Protein AF-A0A8X6PWG5-F1 (afdb_monomer)

Foldseek 3Di:
DDPPPDDDDDDDDDVCVVVVDDPQVVLVVDDPVVCVVVPVVDDPVCVVLVSGDAQDLPQQPPDPVVVVDLDDDDQVSRQDPVVRDGDDPVSVVSVVVNSVVVVSRD

Solvent-accessible surface area (backbone atoms only — not comparable to full-atom values): 7117 Å² total; per-residue (Å²): 134,84,83,80,82,79,84,84,85,86,85,90,78,68,63,57,84,80,45,83,63,54,69,60,62,57,50,71,74,54,55,85,85,71,46,54,72,57,61,75,76,41,60,79,93,53,45,78,74,65,72,50,81,75,87,73,40,68,72,61,56,76,54,77,72,58,75,73,58,54,63,84,75,60,77,82,41,33,42,38,84,89,80,71,44,67,69,53,70,66,57,52,52,49,49,52,50,49,42,59,78,67,45,62,61,118

pLDDT: mean 89.47, std 8.88, range [45.88, 95.94]

Sequence (106 aa):
MKENNVTVSLQFIDSFQFLPTSLQKLVHNLKDSDFNILKQNVSQDKIHLLLRKVIYPYEYVDNFQKFSEIVLPPVSAFYSTL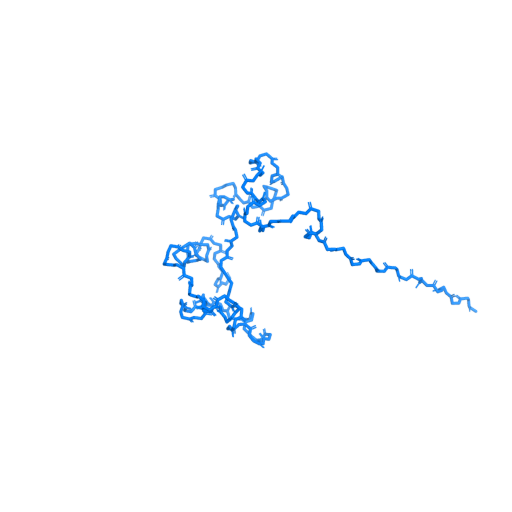SGERVSAEDYERAKNVWSTFKMKE

Secondary structure (DSSP, 8-state):
--------------GGGT--S-HHHHHHTS-GGG-HHHHHHS-TTTGGGTSSPPP--TTT--SGGGGG--SPPPGGGGEETTTTEEPPHHHHHHHHHHHHHTTTT-

Organism: Nephila pilipes (NCBI:txid299642)

Radius of gyration: 18.81 Å; Cα contacts (8 Å, |Δi|>4): 64; chains: 1; bounding box: 65×38×38 Å

Mean predicted aligned error: 6.54 Å

Structure (mmCIF, N/CA/C/O backbone):
data_AF-A0A8X6PWG5-F1
#
_entry.id   AF-A0A8X6PWG5-F1
#
loop_
_atom_site.group_PDB
_atom_site.id
_atom_site.type_symbol
_atom_site.label_atom_id
_atom_site.label_alt_id
_atom_site.label_comp_id
_atom_site.label_asym_id
_atom_site.label_entity_id
_atom_site.label_seq_id
_atom_site.pdbx_PDB_ins_code
_atom_site.Cartn_x
_atom_site.Cartn_y
_atom_site.Cartn_z
_atom_site.occupancy
_atom_site.B_iso_or_equiv
_atom_site.auth_seq_id
_atom_site.auth_comp_id
_atom_site.auth_asym_id
_atom_site.auth_atom_id
_atom_site.pdbx_PDB_model_num
ATOM 1 N N . MET A 1 1 ? -51.490 1.245 -9.348 1.00 45.88 1 MET A N 1
ATOM 2 C CA . MET A 1 1 ? -50.276 0.882 -8.585 1.00 45.88 1 MET A CA 1
ATOM 3 C C . MET A 1 1 ? -49.483 2.166 -8.392 1.00 45.88 1 MET A C 1
ATOM 5 O O . MET A 1 1 ? -49.315 2.873 -9.373 1.00 45.88 1 MET A O 1
ATOM 9 N N . LYS A 1 2 ? -49.136 2.554 -7.157 1.00 52.06 2 LYS A N 1
ATOM 10 C CA . LYS A 1 2 ? -48.362 3.783 -6.902 1.00 52.06 2 LYS A CA 1
ATOM 11 C C . LYS A 1 2 ? -46.878 3.468 -7.099 1.00 52.06 2 LYS A C 1
ATOM 13 O O . LYS A 1 2 ? -46.372 2.573 -6.430 1.00 52.06 2 LYS A O 1
ATOM 18 N N . GLU A 1 3 ? -46.216 4.167 -8.016 1.00 62.50 3 GLU A N 1
ATOM 19 C CA . GLU A 1 3 ? -44.756 4.155 -8.133 1.00 62.50 3 GLU A CA 1
ATOM 20 C C . GLU A 1 3 ? -44.157 4.784 -6.872 1.00 62.50 3 GLU A C 1
ATOM 22 O O . GLU A 1 3 ? -44.355 5.965 -6.585 1.00 62.50 3 GLU A O 1
ATOM 27 N N . ASN A 1 4 ? -43.459 3.970 -6.080 1.00 61.62 4 ASN A N 1
ATOM 28 C CA . ASN A 1 4 ? -42.642 4.458 -4.978 1.00 61.62 4 ASN A CA 1
ATOM 29 C C . ASN A 1 4 ? -41.355 5.041 -5.569 1.00 61.62 4 ASN A C 1
ATOM 31 O O . ASN A 1 4 ? -40.396 4.312 -5.817 1.00 61.62 4 ASN A O 1
ATOM 35 N N . ASN A 1 5 ? -41.338 6.354 -5.788 1.00 70.50 5 ASN A N 1
ATOM 36 C CA . ASN A 1 5 ? -40.124 7.078 -6.148 1.00 70.50 5 ASN A CA 1
ATOM 37 C C . ASN A 1 5 ? -39.169 7.096 -4.949 1.00 70.50 5 ASN A C 1
ATOM 39 O O . ASN A 1 5 ? -39.326 7.890 -4.022 1.00 70.50 5 ASN A O 1
ATOM 43 N N . VAL A 1 6 ? -38.188 6.193 -4.956 1.00 80.31 6 VAL A N 1
ATOM 44 C CA . VAL A 1 6 ? -37.065 6.220 -4.016 1.00 80.31 6 VAL A CA 1
ATOM 45 C C . VAL A 1 6 ? -36.062 7.254 -4.512 1.00 80.31 6 VAL A C 1
ATOM 47 O O . VAL A 1 6 ? -35.405 7.058 -5.532 1.00 80.31 6 VAL A O 1
ATOM 50 N N . THR A 1 7 ? -35.932 8.361 -3.787 1.00 80.38 7 THR A N 1
ATOM 51 C CA . THR A 1 7 ? -34.909 9.373 -4.062 1.00 80.38 7 THR A CA 1
ATOM 52 C C . THR A 1 7 ? -33.599 8.957 -3.395 1.00 80.38 7 THR A C 1
ATOM 54 O O . THR A 1 7 ? -33.523 8.883 -2.170 1.00 80.38 7 THR A O 1
ATOM 57 N N . VAL A 1 8 ? -32.558 8.688 -4.186 1.00 86.75 8 VAL A N 1
ATOM 58 C CA . VAL A 1 8 ? -31.202 8.425 -3.678 1.00 86.75 8 VAL A CA 1
ATOM 59 C C . VAL A 1 8 ? -30.433 9.743 -3.613 1.00 86.75 8 VAL A C 1
ATOM 61 O O . VAL A 1 8 ? -30.311 10.440 -4.616 1.00 86.75 8 VAL A O 1
ATOM 64 N N . SER A 1 9 ? -29.904 10.080 -2.435 1.00 90.00 9 SER A N 1
ATOM 65 C CA . SER A 1 9 ? -29.024 11.237 -2.237 1.00 90.00 9 SER A CA 1
ATOM 66 C C . SER A 1 9 ? -27.573 10.773 -2.142 1.00 90.00 9 SER A C 1
ATOM 68 O O . SER A 1 9 ? -27.238 9.968 -1.276 1.00 90.00 9 SER A O 1
ATOM 70 N N . LEU A 1 10 ? -26.711 11.305 -3.009 1.00 92.06 10 LEU A N 1
ATOM 71 C CA . LEU A 1 10 ? -25.269 11.052 -3.024 1.00 92.06 10 LEU A CA 1
AT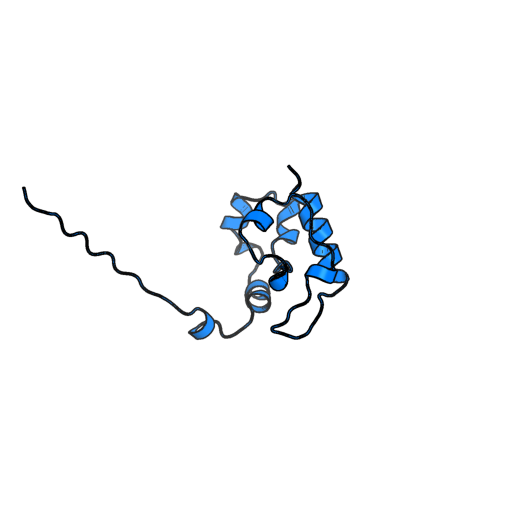OM 72 C C . LEU A 1 10 ? -24.529 12.304 -2.549 1.00 92.06 10 LEU A C 1
ATOM 74 O O . LEU A 1 10 ? -24.758 13.395 -3.065 1.00 92.06 10 LEU A O 1
ATOM 78 N N . GLN A 1 11 ? -23.632 12.140 -1.579 1.00 92.06 11 GLN A N 1
ATOM 79 C CA . GLN A 1 11 ? -22.743 13.202 -1.114 1.00 92.06 11 GLN A CA 1
ATOM 80 C C . GLN A 1 11 ? -21.294 12.801 -1.374 1.00 92.06 11 GLN A C 1
ATOM 82 O O . GLN A 1 11 ? -20.852 11.736 -0.947 1.00 92.06 11 GLN A O 1
ATOM 87 N N . PHE A 1 12 ? -20.561 13.672 -2.064 1.00 90.50 12 PHE A N 1
ATOM 88 C CA . PHE A 1 12 ? -19.124 13.531 -2.271 1.00 90.50 12 PHE A CA 1
ATOM 89 C C . PHE A 1 12 ? -18.406 14.423 -1.263 1.00 90.50 12 PHE A C 1
ATOM 91 O O . PHE A 1 12 ? -18.580 15.640 -1.276 1.00 90.50 12 PHE A O 1
ATOM 98 N N . ILE A 1 13 ? -17.629 13.808 -0.375 1.00 94.06 13 ILE A N 1
ATOM 99 C CA . ILE A 1 13 ? -16.863 14.506 0.658 1.00 94.06 13 ILE A CA 1
ATOM 100 C C . ILE A 1 13 ? -15.384 14.379 0.314 1.00 94.06 13 ILE A C 1
ATOM 102 O O . ILE A 1 13 ? -14.886 13.274 0.105 1.00 94.06 13 ILE A O 1
ATOM 106 N N . ASP A 1 14 ? -14.681 15.509 0.287 1.00 91.31 14 ASP A N 1
ATOM 107 C CA . ASP A 1 14 ? -13.232 15.535 0.137 1.00 91.31 14 ASP A CA 1
ATOM 108 C C . ASP A 1 14 ? -12.564 15.484 1.514 1.00 91.31 14 ASP A C 1
ATOM 110 O O . ASP A 1 14 ? -12.567 16.454 2.274 1.00 91.31 14 ASP A O 1
ATOM 114 N N . SER A 1 15 ? -11.960 14.341 1.838 1.00 91.50 15 SER A N 1
ATOM 115 C CA . SER A 1 15 ? -11.217 14.173 3.088 1.00 91.50 15 SER A CA 1
ATOM 116 C C . SER A 1 15 ? -10.061 15.165 3.238 1.00 91.50 15 SER A C 1
ATOM 118 O O . SER A 1 15 ? -9.710 15.509 4.367 1.00 91.50 15 SER A O 1
ATOM 120 N N . PHE A 1 16 ? -9.475 15.650 2.138 1.00 91.19 16 PHE A N 1
ATOM 121 C CA . PHE A 1 16 ? -8.329 16.560 2.183 1.00 91.19 16 PHE A CA 1
ATOM 122 C C . PHE A 1 16 ? -8.693 17.944 2.744 1.00 91.19 16 PHE A C 1
ATOM 124 O O . PHE A 1 16 ? -7.826 18.615 3.301 1.00 91.19 16 PHE A O 1
ATOM 131 N N . GLN A 1 17 ? -9.976 18.336 2.702 1.00 93.19 17 GLN A N 1
ATOM 132 C CA . GLN A 1 17 ? -10.465 19.571 3.334 1.00 93.19 17 GLN A CA 1
ATOM 133 C C . GLN A 1 17 ? -10.343 19.555 4.865 1.00 93.19 17 GLN A C 1
ATOM 135 O O . GLN A 1 17 ? -10.245 20.612 5.484 1.00 93.19 17 GLN A O 1
ATOM 140 N N . PHE A 1 18 ? -10.329 18.370 5.480 1.00 92.56 18 PHE A N 1
ATOM 141 C CA . PHE A 1 18 ? -10.272 18.200 6.938 1.00 92.56 18 PHE A CA 1
ATOM 142 C C . PHE A 1 18 ? -8.961 17.556 7.401 1.00 92.56 18 PHE A C 1
ATOM 144 O O . PHE A 1 18 ? -8.536 17.750 8.538 1.00 92.56 18 PHE A O 1
ATOM 151 N N . LEU A 1 19 ? -8.310 16.791 6.521 1.00 92.75 19 LEU A N 1
ATOM 152 C CA . LEU A 1 19 ? -7.079 16.050 6.777 1.00 92.75 19 LEU A CA 1
ATOM 153 C C . LEU A 1 19 ? -6.031 16.419 5.709 1.00 92.75 19 LEU A C 1
ATOM 155 O O . LEU A 1 19 ? -5.776 15.624 4.801 1.00 92.75 19 LEU A O 1
ATOM 159 N N . PRO A 1 20 ? -5.409 17.615 5.796 1.00 92.75 20 PRO A N 1
ATOM 160 C CA . PRO A 1 20 ? -4.581 18.190 4.732 1.00 92.75 20 PRO A CA 1
ATOM 161 C C . PRO A 1 20 ? -3.162 17.597 4.709 1.00 92.75 20 PRO A C 1
ATOM 163 O O . PRO A 1 20 ? -2.151 18.302 4.705 1.00 92.75 20 PRO A O 1
ATOM 166 N N . THR A 1 21 ? -3.045 16.272 4.767 1.00 91.38 21 THR A N 1
ATOM 167 C CA . THR A 1 21 ? -1.757 15.581 4.729 1.00 91.38 21 THR A CA 1
ATOM 168 C C . THR A 1 21 ? -1.883 14.190 4.122 1.00 91.38 21 THR A C 1
ATOM 170 O O . THR A 1 21 ? -2.979 13.693 3.875 1.00 91.38 21 THR A O 1
ATOM 173 N N . SER A 1 22 ? -0.748 13.550 3.839 1.00 87.56 22 SER A N 1
ATOM 174 C CA . SER A 1 22 ? -0.758 12.235 3.203 1.00 87.56 22 SER A CA 1
ATOM 175 C C . SER A 1 22 ? -1.365 11.178 4.125 1.00 87.56 22 SER A C 1
ATOM 177 O O . SER A 1 22 ? -1.149 11.194 5.337 1.00 87.56 22 SER A O 1
ATOM 179 N N . LEU A 1 23 ? -2.046 10.187 3.539 1.00 86.25 23 LEU A N 1
ATOM 180 C CA . LEU A 1 23 ? -2.561 9.033 4.282 1.00 86.25 23 LEU A CA 1
ATOM 181 C C . LEU A 1 23 ? -1.472 8.365 5.133 1.00 86.25 23 LEU A C 1
ATOM 183 O O . LEU A 1 23 ? -1.728 7.976 6.264 1.00 86.25 23 LEU A O 1
ATOM 187 N N . GLN A 1 24 ? -0.236 8.297 4.625 1.00 86.69 24 GLN A N 1
ATOM 188 C CA . GLN A 1 24 ? 0.895 7.789 5.397 1.00 86.69 24 GLN A CA 1
ATOM 189 C C . GLN A 1 24 ? 1.091 8.588 6.688 1.00 86.69 24 GLN A C 1
ATOM 191 O O . GLN A 1 24 ? 1.143 7.981 7.751 1.00 86.69 24 GLN A O 1
ATOM 196 N N . LYS A 1 25 ? 1.150 9.923 6.629 1.00 89.50 25 LYS A N 1
ATOM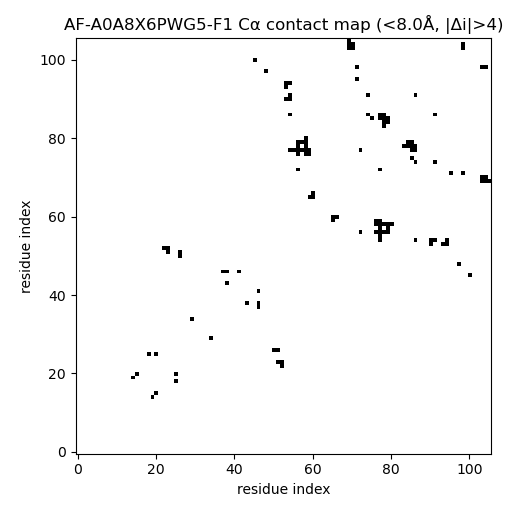 197 C CA . LYS A 1 25 ? 1.290 10.770 7.825 1.00 89.50 25 LYS A CA 1
ATOM 198 C C . LYS A 1 25 ? 0.099 10.624 8.775 1.00 89.50 25 LYS A C 1
ATOM 200 O O . LYS A 1 25 ? 0.307 10.536 9.977 1.00 89.50 25 LYS A O 1
ATOM 205 N N . LEU A 1 26 ? -1.122 10.532 8.245 1.00 90.38 26 LEU A N 1
ATOM 206 C CA . LEU A 1 26 ? -2.329 10.325 9.055 1.00 90.38 26 LEU A CA 1
ATOM 207 C C . LEU A 1 26 ? -2.276 9.016 9.846 1.00 90.38 26 LEU A C 1
ATOM 209 O O . LEU A 1 26 ? -2.581 9.008 11.032 1.00 90.38 26 LEU A O 1
ATOM 213 N N . VAL A 1 27 ? -1.831 7.929 9.215 1.00 89.19 27 VAL A N 1
ATOM 214 C CA . VAL A 1 27 ? -1.714 6.616 9.864 1.00 89.19 27 VAL A CA 1
ATOM 215 C C . VAL A 1 27 ? -0.672 6.621 10.989 1.00 89.19 27 VAL A C 1
ATOM 217 O O . VAL A 1 27 ? -0.896 5.978 12.006 1.00 89.19 27 VAL A O 1
ATOM 220 N N . HIS A 1 28 ? 0.418 7.391 10.868 1.00 88.31 28 HIS A N 1
ATOM 221 C CA . HIS A 1 28 ? 1.424 7.511 11.940 1.00 88.31 28 HIS A CA 1
ATOM 222 C C . HIS A 1 28 ? 0.896 8.228 13.194 1.00 88.31 28 HIS A C 1
ATOM 224 O O . HIS A 1 28 ? 1.490 8.091 14.259 1.00 88.31 28 HIS A O 1
ATOM 230 N N . ASN A 1 29 ? -0.203 8.983 13.085 1.00 89.00 29 ASN A N 1
ATOM 231 C CA . ASN A 1 29 ? -0.832 9.636 14.234 1.00 89.00 29 ASN A CA 1
ATOM 232 C C . ASN A 1 29 ? -1.762 8.696 15.020 1.00 89.00 29 ASN A C 1
ATOM 234 O O . ASN A 1 29 ? -2.233 9.072 16.093 1.00 89.00 29 ASN A O 1
ATOM 238 N N . LEU A 1 30 ? -2.052 7.504 14.490 1.00 89.94 30 LEU A N 1
ATOM 239 C CA . LEU A 1 30 ? -2.907 6.513 15.135 1.00 89.94 30 LEU A CA 1
ATOM 240 C C . LEU A 1 30 ? -2.089 5.628 16.076 1.00 89.94 30 LEU A C 1
ATOM 242 O O . LEU A 1 30 ? -0.947 5.268 15.790 1.00 89.94 30 LEU A O 1
ATOM 246 N N . LYS A 1 31 ? -2.698 5.241 17.194 1.00 90.69 31 LYS A N 1
ATOM 247 C CA . LYS A 1 31 ? -2.141 4.244 18.111 1.00 90.69 31 LYS A CA 1
ATOM 248 C C . LYS A 1 31 ? -2.539 2.853 17.648 1.00 90.69 31 LYS A C 1
ATOM 250 O O . LYS A 1 31 ? -3.581 2.664 17.025 1.00 90.69 31 LYS A O 1
ATOM 255 N N . ASP A 1 32 ? -1.794 1.843 18.082 1.00 85.88 32 ASP A N 1
ATOM 256 C CA . ASP A 1 32 ? -2.153 0.447 17.821 1.00 85.88 32 ASP A CA 1
ATOM 257 C C . ASP A 1 32 ? -3.584 0.114 18.278 1.00 85.88 32 ASP A C 1
ATOM 259 O O . ASP A 1 32 ? -4.264 -0.698 17.649 1.00 85.88 32 ASP A O 1
ATOM 263 N N . SER A 1 33 ? -4.075 0.732 19.357 1.00 89.56 33 SER A N 1
ATOM 264 C CA . SER A 1 33 ? -5.448 0.570 19.863 1.00 89.56 33 SER A CA 1
ATOM 265 C C . SER A 1 33 ? -6.539 1.030 18.894 1.00 89.56 33 SER A C 1
ATOM 267 O O . SER A 1 33 ? -7.682 0.605 19.035 1.00 89.56 33 SER A O 1
ATOM 269 N N . ASP A 1 34 ? -6.210 1.871 17.917 1.00 92.38 34 ASP A N 1
ATOM 270 C CA . ASP A 1 34 ? -7.197 2.511 17.043 1.00 92.38 34 ASP A CA 1
ATOM 271 C C . ASP A 1 34 ? -7.558 1.618 15.840 1.00 92.38 34 ASP A C 1
ATOM 273 O O . ASP A 1 34 ? -8.596 1.791 15.203 1.00 92.38 34 ASP A O 1
ATOM 277 N N . PHE A 1 35 ? -6.761 0.578 15.571 1.00 90.62 35 PHE A N 1
ATOM 278 C CA . PHE A 1 35 ? -6.935 -0.351 14.448 1.00 90.62 35 PHE A CA 1
ATOM 279 C C . PHE A 1 35 ? -7.875 -1.529 14.763 1.00 90.62 35 PHE A C 1
ATOM 281 O O . PHE A 1 35 ? -7.615 -2.662 14.359 1.00 90.62 35 PHE A O 1
ATOM 288 N N . ASN A 1 36 ? -8.976 -1.292 15.485 1.00 91.88 36 ASN A N 1
ATOM 289 C CA . ASN A 1 36 ? -9.876 -2.355 15.963 1.00 91.88 36 ASN A CA 1
ATOM 290 C C . ASN A 1 36 ? -10.470 -3.202 14.828 1.00 91.88 36 ASN A C 1
ATOM 292 O O . ASN A 1 36 ? -10.427 -4.427 14.889 1.00 91.88 36 ASN A O 1
ATOM 296 N N . ILE A 1 37 ? -10.960 -2.558 13.765 1.00 92.69 37 ILE A N 1
ATOM 297 C CA . ILE A 1 37 ? -11.542 -3.255 12.606 1.00 92.69 37 ILE A CA 1
ATOM 298 C C . ILE A 1 37 ? -10.482 -4.119 11.910 1.00 92.69 37 ILE A C 1
ATOM 300 O O . ILE A 1 37 ? -10.737 -5.274 11.579 1.00 92.69 37 ILE A O 1
ATOM 304 N N . LEU A 1 38 ? -9.266 -3.593 11.735 1.00 91.31 38 LEU A N 1
ATOM 305 C CA . LEU A 1 38 ? -8.160 -4.346 11.142 1.00 91.31 38 LEU A CA 1
ATOM 306 C C . LEU A 1 38 ? -7.782 -5.550 12.019 1.00 91.31 38 LEU A C 1
ATOM 308 O O . LEU A 1 38 ? -7.650 -6.661 11.514 1.00 91.31 38 LEU A O 1
ATOM 312 N N . LYS A 1 39 ? -7.684 -5.345 13.339 1.00 91.88 39 LYS A N 1
ATOM 313 C CA . LYS A 1 39 ? -7.383 -6.382 14.340 1.00 91.88 39 LYS A CA 1
ATOM 314 C C . LYS A 1 39 ? -8.424 -7.498 14.409 1.00 91.88 39 LYS A C 1
ATOM 316 O O . LYS A 1 39 ? -8.074 -8.607 14.797 1.00 91.88 39 LYS A O 1
ATOM 321 N N . GLN A 1 40 ? -9.674 -7.216 14.044 1.00 93.81 40 GLN A N 1
ATOM 322 C CA . GLN A 1 40 ? -10.745 -8.215 13.972 1.00 93.81 40 GLN A CA 1
ATOM 323 C C . GLN A 1 40 ? -10.644 -9.109 12.731 1.00 93.81 40 GLN A C 1
ATOM 325 O O . GLN A 1 40 ? -11.108 -10.243 12.767 1.00 93.81 40 GLN A O 1
ATOM 330 N N . ASN A 1 41 ? -10.045 -8.614 11.644 1.00 93.44 41 ASN A N 1
ATOM 331 C CA . ASN A 1 41 ? -10.051 -9.289 10.342 1.00 93.44 41 ASN A CA 1
ATOM 332 C C . ASN A 1 41 ? -8.676 -9.832 9.921 1.00 93.44 41 ASN A C 1
ATOM 334 O O . ASN A 1 41 ? -8.573 -10.529 8.913 1.00 93.44 41 ASN A O 1
ATOM 338 N N . VAL A 1 42 ? -7.612 -9.518 10.665 1.00 92.00 42 VAL A N 1
ATOM 339 C CA . VAL A 1 42 ? -6.234 -9.898 10.330 1.00 92.00 42 VAL A CA 1
ATOM 340 C C . VAL A 1 42 ? -5.534 -10.489 11.550 1.00 92.00 42 VAL A C 1
ATOM 342 O O . VAL A 1 42 ? -5.632 -9.963 12.658 1.00 92.00 42 VAL A O 1
ATOM 345 N N . SER A 1 43 ? -4.791 -11.578 11.339 1.00 90.75 43 SER A N 1
ATOM 346 C CA . SER A 1 43 ? -3.973 -12.224 12.371 1.00 90.75 43 SER A CA 1
ATOM 347 C C . SER A 1 43 ? -2.956 -11.246 12.968 1.00 90.75 43 SER A C 1
ATOM 349 O O . SER A 1 43 ? -2.285 -10.521 12.231 1.00 90.75 43 SER A O 1
ATOM 351 N N . GLN A 1 44 ? -2.831 -11.230 14.300 1.00 87.62 44 GLN A N 1
ATOM 352 C CA . GLN A 1 44 ? -2.025 -10.243 15.039 1.00 87.62 44 GLN A CA 1
ATOM 353 C C . GLN A 1 44 ? -0.559 -10.192 14.588 1.00 87.62 44 GLN A C 1
ATOM 355 O O . GLN A 1 44 ? 0.026 -9.113 14.513 1.00 87.62 44 GLN A O 1
ATOM 360 N N . ASP A 1 45 ? 0.011 -11.335 14.211 1.00 89.75 45 ASP A N 1
ATOM 361 C CA . ASP A 1 45 ? 1.375 -11.462 13.697 1.00 89.75 45 ASP A CA 1
ATOM 362 C C . ASP A 1 45 ? 1.591 -10.733 12.361 1.00 89.75 45 ASP A C 1
ATOM 364 O O . ASP A 1 45 ? 2.719 -10.368 12.043 1.00 89.75 45 ASP A O 1
ATOM 368 N N . LYS A 1 46 ? 0.528 -10.443 11.599 1.00 91.38 46 LYS A N 1
ATOM 369 C CA . LYS A 1 46 ? 0.602 -9.828 10.261 1.00 91.38 46 LYS A CA 1
ATOM 370 C C . LYS A 1 46 ? 0.188 -8.362 10.218 1.00 91.38 46 LYS A C 1
ATOM 372 O O . LYS A 1 46 ? 0.458 -7.685 9.228 1.00 91.38 46 LYS A O 1
ATOM 377 N N . ILE A 1 47 ? -0.447 -7.847 11.271 1.00 90.62 47 ILE A N 1
ATOM 378 C CA . ILE A 1 47 ? -1.028 -6.493 11.283 1.00 90.62 47 ILE A CA 1
ATOM 379 C C . ILE A 1 47 ? 0.016 -5.419 10.987 1.00 90.62 47 ILE A C 1
ATOM 381 O O . ILE A 1 47 ? -0.246 -4.512 10.201 1.00 90.62 47 ILE A O 1
ATOM 385 N N . HIS A 1 48 ? 1.219 -5.553 11.543 1.00 88.81 48 HIS A N 1
ATOM 386 C CA . HIS A 1 48 ? 2.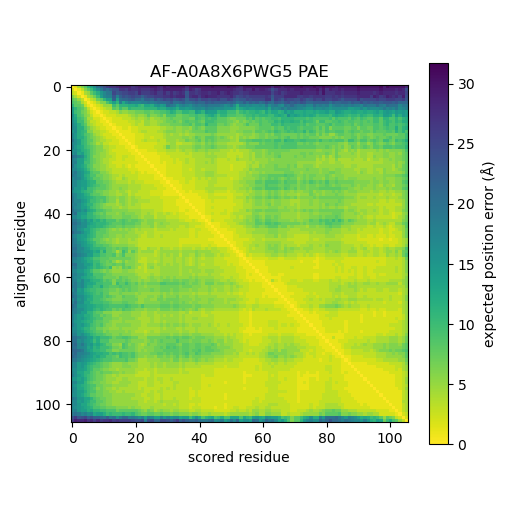316 -4.602 11.348 1.00 88.81 48 HIS A CA 1
ATOM 387 C C . HIS A 1 48 ? 2.698 -4.395 9.861 1.00 88.81 48 HIS A C 1
ATOM 389 O O . HIS A 1 48 ? 3.204 -3.336 9.472 1.00 88.81 48 HIS A O 1
ATOM 395 N N . LEU A 1 49 ? 2.411 -5.371 8.991 1.00 91.31 49 LEU A N 1
ATOM 396 C CA . LEU A 1 49 ? 2.624 -5.261 7.545 1.00 91.31 49 LEU A CA 1
ATOM 397 C C . LEU A 1 49 ? 1.579 -4.374 6.849 1.00 91.31 49 LEU A C 1
ATOM 399 O O . LEU A 1 49 ? 1.850 -3.859 5.764 1.00 91.31 49 LEU A O 1
ATOM 403 N N . LEU A 1 50 ? 0.431 -4.135 7.483 1.00 89.62 50 LEU A N 1
ATOM 404 C CA . LEU A 1 50 ? -0.695 -3.373 6.936 1.00 89.62 50 LEU A CA 1
ATOM 405 C C . LEU A 1 50 ? -0.838 -1.962 7.531 1.00 89.62 50 LEU A C 1
ATOM 407 O O . LEU A 1 50 ? -1.584 -1.151 6.994 1.00 89.62 50 LEU A O 1
ATOM 411 N N . LEU A 1 51 ? -0.086 -1.624 8.585 1.00 88.62 51 LEU A N 1
ATOM 412 C CA . LEU A 1 51 ? -0.095 -0.288 9.213 1.00 88.62 51 LEU A CA 1
ATOM 413 C C . LEU A 1 51 ? 0.672 0.789 8.422 1.00 88.62 51 LEU A C 1
ATOM 415 O O . LEU A 1 51 ? 0.926 1.880 8.920 1.00 88.62 51 LEU A O 1
ATOM 419 N N . ARG A 1 52 ? 1.076 0.505 7.183 1.00 86.25 52 ARG A N 1
ATOM 420 C CA . ARG A 1 52 ? 1.728 1.474 6.294 1.00 86.25 52 ARG A CA 1
ATOM 421 C C . ARG A 1 52 ? 1.157 1.314 4.897 1.00 86.25 52 ARG A C 1
ATOM 423 O O . ARG A 1 52 ? 0.878 0.201 4.459 1.00 86.25 52 ARG A O 1
ATOM 430 N N . LYS A 1 53 ? 1.044 2.436 4.184 1.00 83.56 53 LYS A N 1
ATOM 431 C CA . LYS A 1 53 ? 0.690 2.458 2.763 1.00 83.56 53 LYS A CA 1
ATOM 432 C C . LYS A 1 53 ? 1.641 1.546 1.973 1.00 83.56 53 LYS A C 1
ATOM 434 O O . LYS A 1 53 ? 2.857 1.695 2.074 1.00 83.56 53 LYS A O 1
ATOM 439 N N . VAL A 1 54 ? 1.079 0.624 1.194 1.00 85.31 54 VAL A N 1
ATOM 440 C CA . VAL A 1 54 ? 1.825 -0.205 0.234 1.00 85.31 54 VAL A CA 1
ATOM 441 C C . VAL A 1 54 ? 1.997 0.580 -1.071 1.00 85.31 54 VAL A C 1
ATOM 443 O O . VAL A 1 54 ? 1.154 1.413 -1.415 1.00 85.31 54 VAL A O 1
ATOM 446 N N . ILE A 1 55 ? 3.099 0.345 -1.785 1.00 91.31 55 ILE A N 1
ATOM 447 C CA . ILE A 1 55 ? 3.303 0.888 -3.132 1.00 91.31 55 ILE A CA 1
ATOM 448 C C . ILE A 1 55 ? 2.308 0.276 -4.121 1.00 91.31 55 ILE A C 1
ATOM 450 O O . ILE A 1 55 ? 1.941 -0.890 -4.000 1.00 91.31 55 ILE A O 1
ATOM 454 N N . TYR A 1 56 ? 1.882 1.063 -5.106 1.00 91.31 56 TYR A N 1
ATOM 455 C CA . TYR A 1 56 ? 0.914 0.632 -6.109 1.00 91.31 56 TYR A CA 1
ATOM 456 C C . TYR A 1 56 ? 1.389 1.044 -7.511 1.00 91.31 56 TYR A C 1
ATOM 458 O O . TYR A 1 56 ? 1.796 2.197 -7.672 1.00 91.31 56 TYR A O 1
ATOM 466 N N . PRO A 1 57 ? 1.375 0.141 -8.508 1.00 94.19 57 PRO A N 1
ATOM 467 C CA . PRO A 1 57 ? 1.920 0.421 -9.832 1.00 94.19 57 PRO A CA 1
ATOM 468 C C . PRO A 1 57 ? 0.832 1.030 -10.733 1.00 94.19 57 PRO A C 1
ATOM 470 O O . PRO A 1 57 ? 0.221 0.336 -11.545 1.00 94.19 57 PRO A O 1
ATOM 473 N N . TYR A 1 58 ? 0.549 2.324 -10.549 1.00 93.00 58 TYR A N 1
ATOM 474 C CA . TYR A 1 58 ? -0.572 3.015 -11.206 1.00 93.00 58 TYR A CA 1
ATOM 475 C C . TYR A 1 58 ? -0.514 2.943 -12.736 1.00 93.00 58 TYR A C 1
ATOM 477 O O . TYR A 1 58 ? -1.528 2.701 -13.378 1.00 93.00 58 TYR A O 1
ATOM 485 N N . GLU A 1 59 ? 0.673 3.099 -13.309 1.00 94.19 59 GLU A N 1
ATOM 486 C CA . GLU A 1 59 ? 0.927 3.083 -14.749 1.00 94.19 59 GLU A CA 1
ATOM 487 C C . GLU A 1 59 ? 0.820 1.680 -15.35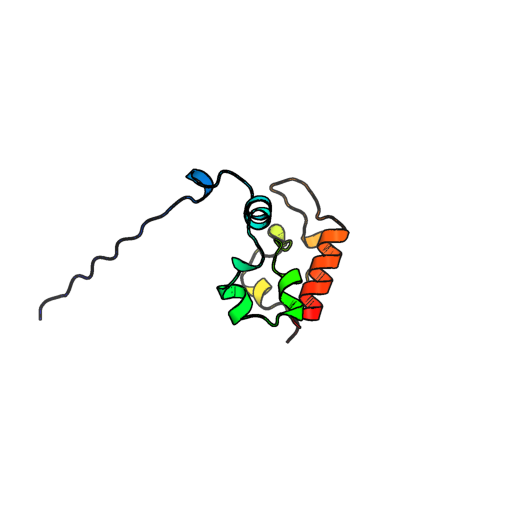2 1.00 94.19 59 GLU A C 1
ATOM 489 O O . GLU A 1 59 ? 0.551 1.532 -16.539 1.00 94.19 59 GLU A O 1
ATOM 494 N N . TYR A 1 60 ? 1.055 0.646 -14.544 1.00 95.19 60 TYR A N 1
ATOM 495 C CA . TYR A 1 60 ? 0.986 -0.746 -14.981 1.00 95.19 60 TYR A CA 1
ATOM 496 C C . TYR A 1 60 ? -0.444 -1.283 -14.999 1.00 95.19 60 TYR A C 1
ATOM 498 O O . TYR A 1 60 ? -0.774 -2.123 -15.834 1.00 95.19 60 TYR A O 1
ATOM 506 N N . VAL A 1 61 ? -1.280 -0.836 -14.056 1.00 93.81 61 VAL A N 1
ATOM 507 C CA . VAL A 1 61 ? -2.682 -1.255 -13.934 1.00 93.81 61 VAL A CA 1
ATOM 508 C C . VAL A 1 61 ? -3.552 -0.370 -14.825 1.00 93.81 61 VAL A C 1
ATOM 510 O O . VAL A 1 61 ? -4.319 0.468 -14.357 1.00 93.81 61 VAL A O 1
ATOM 513 N N . ASP A 1 62 ? -3.401 -0.554 -16.133 1.00 94.88 62 ASP A N 1
ATOM 514 C CA . ASP A 1 62 ? -4.070 0.224 -17.183 1.00 94.88 62 ASP A CA 1
ATOM 515 C C . ASP A 1 62 ? -5.395 -0.395 -17.663 1.00 94.88 62 ASP A C 1
ATOM 517 O O . ASP A 1 62 ? -6.160 0.231 -18.396 1.00 94.88 62 ASP A O 1
ATOM 521 N N . ASN A 1 63 ? -5.689 -1.627 -17.246 1.00 95.19 63 ASN A N 1
ATOM 522 C CA . ASN A 1 63 ? -6.896 -2.353 -17.613 1.00 95.19 63 ASN A CA 1
ATOM 523 C C . ASN A 1 63 ? -7.332 -3.335 -16.515 1.00 95.19 63 ASN A C 1
ATOM 525 O O . ASN A 1 63 ? -6.585 -3.648 -15.586 1.00 95.19 63 ASN A O 1
ATOM 529 N N . PHE A 1 64 ? -8.560 -3.845 -16.628 1.00 94.38 64 PHE A N 1
ATOM 530 C CA . PHE A 1 64 ? -9.132 -4.748 -15.628 1.00 94.38 64 PHE A CA 1
ATOM 531 C C . PHE A 1 64 ? -8.469 -6.130 -15.596 1.00 94.38 64 PHE A C 1
ATOM 533 O O . PHE A 1 64 ? -8.452 -6.773 -14.548 1.00 94.38 64 PHE A O 1
ATOM 540 N N . GLN A 1 65 ? -7.896 -6.591 -16.708 1.00 94.56 65 GLN A N 1
ATOM 541 C CA . GLN A 1 65 ? -7.245 -7.897 -16.790 1.00 94.56 65 GLN A CA 1
ATOM 542 C C . GLN A 1 65 ? -6.008 -7.971 -15.881 1.00 94.56 65 GLN A C 1
ATOM 544 O O . GLN A 1 65 ? -5.690 -9.044 -15.372 1.00 94.56 65 GLN A O 1
ATOM 549 N N . LYS A 1 66 ? -5.363 -6.832 -15.591 1.00 93.38 66 LYS A N 1
ATOM 550 C CA . LYS A 1 66 ? -4.238 -6.739 -14.645 1.00 93.38 66 LYS A CA 1
ATOM 551 C C . LYS A 1 66 ? -4.578 -7.192 -13.227 1.00 93.38 66 LYS A C 1
ATOM 553 O O . LYS A 1 66 ? -3.703 -7.693 -12.530 1.00 93.38 66 LYS A O 1
ATOM 558 N N . PHE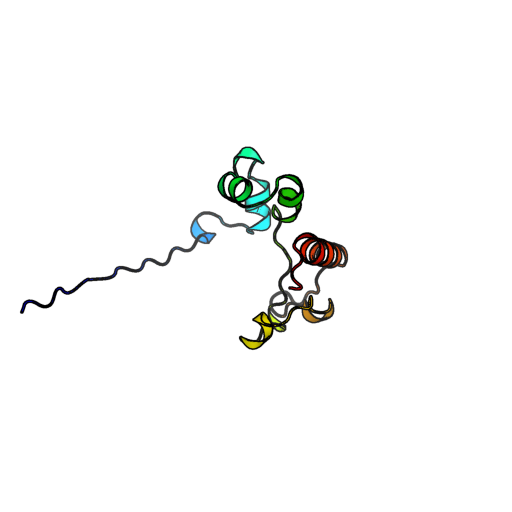 A 1 67 ? -5.836 -7.079 -12.804 1.00 90.19 67 PHE A N 1
ATOM 559 C CA . PHE A 1 67 ? -6.263 -7.543 -11.479 1.00 90.19 67 PHE A CA 1
ATOM 560 C C . PHE A 1 67 ? -6.368 -9.068 -11.374 1.00 90.19 67 PHE A C 1
ATOM 562 O O . PHE A 1 67 ? -6.455 -9.593 -10.268 1.00 90.19 67 PHE A O 1
ATOM 569 N N . SER A 1 68 ? -6.365 -9.783 -12.502 1.00 91.56 68 SER A N 1
ATOM 570 C CA . SER A 1 68 ? -6.335 -11.249 -12.532 1.00 91.56 68 SER A CA 1
ATOM 571 C C . SER A 1 68 ? -4.913 -11.818 -12.486 1.00 91.56 68 SER A C 1
ATOM 573 O O . SER A 1 68 ? -4.746 -13.034 -12.439 1.00 91.56 68 SER A O 1
ATOM 575 N N . GLU A 1 69 ? -3.880 -10.970 -12.519 1.00 91.88 69 GLU A N 1
ATOM 576 C CA . GLU A 1 69 ? -2.492 -11.413 -12.415 1.00 91.88 69 GLU A CA 1
ATOM 577 C C . GLU A 1 69 ? -2.160 -11.840 -10.974 1.00 91.88 69 GLU A C 1
ATOM 579 O O . GLU A 1 69 ? -2.397 -11.113 -10.013 1.00 91.88 69 GLU A O 1
ATOM 584 N N . ILE A 1 70 ? -1.551 -13.018 -10.830 1.00 91.50 70 ILE A N 1
ATOM 585 C CA . ILE A 1 70 ? -1.144 -13.612 -9.539 1.00 91.50 70 ILE A CA 1
ATOM 586 C C . ILE A 1 70 ? 0.343 -13.389 -9.221 1.00 91.50 70 ILE A C 1
ATOM 588 O O . ILE A 1 70 ? 0.933 -14.021 -8.339 1.00 91.50 70 ILE A O 1
ATOM 592 N N . VAL A 1 71 ? 0.983 -12.493 -9.969 1.00 92.44 71 VAL A N 1
ATOM 593 C CA . VAL A 1 71 ? 2.407 -12.187 -9.851 1.00 92.44 71 VAL A CA 1
ATOM 594 C C . VAL A 1 71 ? 2.557 -10.736 -9.431 1.00 92.44 71 VAL A C 1
ATOM 596 O O . VAL A 1 71 ? 1.932 -9.848 -10.001 1.00 92.44 71 VAL A O 1
ATOM 599 N N . LEU A 1 72 ? 3.425 -10.492 -8.447 1.00 93.75 72 LEU A N 1
ATOM 600 C CA . LEU A 1 72 ? 3.808 -9.132 -8.095 1.00 93.75 72 LEU A CA 1
ATOM 601 C C . LEU A 1 72 ? 4.504 -8.488 -9.310 1.00 93.75 72 LEU A C 1
ATOM 603 O O . LEU A 1 72 ? 5.502 -9.052 -9.775 1.00 93.75 72 LEU A O 1
ATOM 607 N N . PRO A 1 73 ? 4.038 -7.326 -9.804 1.00 95.00 73 PRO A N 1
ATOM 608 C CA . PRO A 1 73 ? 4.671 -6.654 -10.931 1.00 95.00 73 PRO A CA 1
ATOM 609 C C . PRO A 1 73 ? 6.158 -6.374 -10.671 1.00 95.00 73 PRO A C 1
ATOM 611 O O . PRO A 1 73 ? 6.556 -6.173 -9.520 1.00 95.00 73 PRO A O 1
ATOM 614 N N . PRO A 1 74 ? 7.006 -6.340 -11.713 1.00 95.44 74 PRO A N 1
ATOM 615 C CA . PRO A 1 74 ? 8.419 -6.022 -11.544 1.00 95.44 74 PRO A CA 1
ATOM 616 C C . PRO A 1 74 ? 8.597 -4.598 -11.003 1.00 95.44 74 PRO A C 1
ATOM 618 O O . PRO A 1 74 ? 7.788 -3.720 -11.283 1.00 95.44 74 PRO A O 1
ATOM 621 N N . VAL A 1 75 ? 9.699 -4.318 -10.300 1.00 95.94 75 VAL A N 1
ATOM 622 C CA . VAL A 1 75 ? 9.980 -2.982 -9.727 1.00 95.94 75 VAL A CA 1
ATOM 623 C C . VAL A 1 75 ? 9.917 -1.845 -10.759 1.00 95.94 75 VAL A C 1
ATOM 625 O O . VAL A 1 75 ? 9.516 -0.730 -10.439 1.00 95.94 75 VAL A O 1
ATOM 628 N N . SER A 1 76 ? 10.250 -2.126 -12.023 1.00 94.81 76 SER A N 1
ATOM 629 C CA . SER A 1 76 ? 10.152 -1.167 -13.129 1.00 94.81 76 SER A CA 1
ATOM 630 C C . SER A 1 76 ? 8.720 -0.707 -13.420 1.00 94.81 76 SER A C 1
ATOM 632 O O . SER A 1 76 ? 8.543 0.369 -13.979 1.00 94.81 76 SER A O 1
ATOM 634 N N . ALA A 1 77 ? 7.715 -1.499 -13.040 1.00 95.88 77 ALA A N 1
ATOM 635 C CA . ALA A 1 77 ? 6.296 -1.191 -13.196 1.00 95.88 77 ALA A CA 1
ATOM 636 C C . ALA A 1 77 ? 5.783 -0.156 -12.176 1.00 95.88 77 ALA A C 1
ATOM 638 O O . ALA A 1 77 ? 4.668 0.332 -12.304 1.00 95.88 77 ALA A O 1
ATOM 639 N N . PHE A 1 78 ? 6.588 0.188 -11.166 1.00 95.50 78 PHE A N 1
ATOM 640 C CA . PHE A 1 78 ? 6.237 1.129 -10.099 1.00 95.50 78 PHE A CA 1
ATOM 641 C C . PHE A 1 78 ? 6.834 2.532 -10.323 1.00 95.50 78 PHE A C 1
ATOM 643 O O . PHE A 1 78 ? 7.137 3.249 -9.368 1.00 95.50 78 PHE A O 1
ATOM 650 N N . TYR A 1 79 ? 7.068 2.923 -11.576 1.00 94.88 79 TYR A N 1
ATOM 651 C CA . TYR A 1 79 ? 7.433 4.298 -11.915 1.00 94.88 79 TYR A CA 1
ATOM 652 C C . TYR A 1 79 ? 6.179 5.167 -11.976 1.00 94.88 79 TYR A C 1
ATOM 654 O O . TYR A 1 79 ? 5.293 4.847 -12.758 1.00 94.88 79 TYR A O 1
ATOM 662 N N . SER A 1 80 ? 6.135 6.266 -11.218 1.00 92.31 80 SER A N 1
ATOM 663 C CA . SER A 1 80 ? 5.004 7.192 -11.244 1.00 92.31 80 SER A CA 1
ATOM 664 C C . SER A 1 80 ? 5.258 8.360 -12.189 1.00 92.31 80 SER A C 1
ATOM 666 O O . SER A 1 80 ? 6.175 9.151 -11.989 1.00 92.31 80 SER A O 1
ATOM 668 N N . THR A 1 81 ? 4.394 8.518 -13.184 1.00 93.19 81 THR A N 1
ATOM 669 C CA . THR A 1 81 ? 4.354 9.666 -14.102 1.00 93.19 81 THR A CA 1
ATOM 670 C C . THR A 1 81 ? 3.894 10.948 -13.411 1.00 93.19 81 THR A C 1
ATOM 672 O O . THR A 1 81 ? 4.286 12.035 -13.825 1.00 93.19 81 THR A O 1
ATOM 675 N N . LEU A 1 82 ? 3.110 10.830 -12.332 1.00 89.69 82 LEU A N 1
ATOM 676 C CA . LEU A 1 82 ? 2.623 11.967 -11.552 1.00 89.69 82 LEU A CA 1
ATOM 677 C C . LEU A 1 82 ? 3.744 12.647 -10.754 1.00 89.69 82 LEU A C 1
ATOM 679 O O . LEU A 1 82 ? 3.789 13.873 -10.702 1.00 89.69 82 LEU A O 1
ATOM 683 N N . SER A 1 83 ? 4.630 11.868 -10.123 1.00 89.56 83 SER A N 1
ATOM 684 C CA . SER A 1 83 ? 5.783 12.411 -9.385 1.00 89.56 83 SER A CA 1
ATOM 685 C C . SER A 1 83 ? 7.078 12.426 -10.199 1.00 89.56 83 SER A C 1
ATOM 687 O O . SER A 1 83 ? 8.010 13.137 -9.842 1.00 89.56 83 SER A O 1
ATOM 689 N N . GLY A 1 84 ? 7.153 11.654 -11.286 1.00 93.12 84 GLY A N 1
ATOM 690 C CA . GLY A 1 84 ? 8.373 11.449 -12.065 1.00 93.12 84 GLY A CA 1
ATOM 691 C C . GLY A 1 84 ? 9.396 10.535 -11.382 1.00 93.12 84 GLY A C 1
ATOM 692 O O . GLY A 1 84 ? 10.554 10.503 -11.800 1.00 93.12 84 GLY A O 1
ATOM 693 N N . GLU A 1 85 ? 9.000 9.795 -10.344 1.00 91.50 85 GLU A N 1
ATOM 694 C CA . GLU A 1 85 ? 9.903 9.036 -9.473 1.00 91.50 85 GLU A CA 1
ATOM 695 C C . GLU A 1 85 ? 9.668 7.521 -9.544 1.00 91.50 85 GLU A C 1
ATOM 697 O O . GLU A 1 85 ? 8.583 7.034 -9.872 1.00 91.50 85 GLU A O 1
ATOM 702 N N . ARG A 1 86 ? 10.709 6.754 -9.201 1.00 92.69 86 ARG A N 1
ATOM 703 C CA . ARG A 1 86 ? 10.622 5.304 -8.975 1.00 92.69 86 ARG A CA 1
ATOM 704 C C . ARG A 1 86 ? 10.457 5.021 -7.488 1.00 92.69 86 ARG A C 1
ATOM 706 O O . ARG A 1 86 ? 10.956 5.771 -6.654 1.00 92.69 86 ARG A O 1
ATOM 713 N N . VAL A 1 87 ? 9.830 3.895 -7.163 1.00 94.31 87 VAL A N 1
ATOM 714 C CA . VAL A 1 87 ? 9.807 3.391 -5.783 1.00 94.31 87 VAL A CA 1
ATOM 715 C C . VAL A 1 87 ? 11.208 3.068 -5.270 1.00 94.31 87 VAL A C 1
ATOM 717 O O . VAL A 1 87 ? 12.098 2.672 -6.029 1.00 94.31 87 VAL A O 1
ATOM 720 N N . SER A 1 88 ? 11.387 3.208 -3.958 1.00 94.19 88 SER A N 1
ATOM 721 C CA . SER A 1 88 ? 12.621 2.813 -3.288 1.00 94.19 88 SER A CA 1
ATOM 722 C C . SER A 1 88 ? 12.779 1.286 -3.275 1.00 94.19 88 SER A C 1
ATOM 724 O O . SER A 1 88 ? 11.798 0.536 -3.314 1.00 94.19 88 SER A O 1
ATOM 726 N N . ALA A 1 89 ? 14.025 0.811 -3.181 1.00 95.19 89 ALA A N 1
ATOM 727 C CA . ALA A 1 89 ? 14.294 -0.617 -3.018 1.00 95.19 89 ALA A CA 1
ATOM 728 C C . ALA A 1 89 ? 13.641 -1.170 -1.739 1.00 95.19 89 ALA A C 1
ATOM 730 O O . ALA A 1 89 ? 13.069 -2.254 -1.767 1.00 95.19 89 ALA A O 1
ATOM 731 N N . GLU A 1 90 ? 13.657 -0.398 -0.647 1.00 94.56 90 GLU A N 1
ATOM 732 C CA . GLU A 1 90 ? 13.037 -0.769 0.629 1.00 94.56 90 GLU A CA 1
ATOM 733 C C . GLU A 1 90 ? 11.519 -0.964 0.498 1.00 94.56 90 GLU A C 1
ATOM 735 O O . GLU A 1 90 ? 10.974 -1.960 0.980 1.00 94.56 90 GLU A O 1
ATOM 740 N N . ASP A 1 91 ? 10.828 -0.058 -0.199 1.00 93.62 91 ASP A N 1
ATOM 741 C CA . ASP A 1 91 ? 9.386 -0.186 -0.417 1.00 93.62 91 ASP A CA 1
ATOM 742 C C . ASP A 1 91 ? 9.048 -1.405 -1.288 1.00 93.62 91 ASP A C 1
ATOM 744 O O . ASP A 1 91 ? 8.053 -2.090 -1.034 1.00 93.62 91 ASP A O 1
ATOM 748 N N . TYR A 1 92 ? 9.883 -1.716 -2.285 1.00 95.88 92 TYR A N 1
ATOM 749 C CA . TYR A 1 92 ? 9.697 -2.906 -3.116 1.00 95.88 92 TYR A CA 1
ATOM 750 C C . TYR A 1 92 ? 9.992 -4.211 -2.355 1.00 95.88 92 TYR A C 1
ATOM 752 O O . TYR A 1 92 ? 9.242 -5.181 -2.489 1.00 95.88 92 TYR A O 1
ATOM 760 N N . GLU A 1 93 ? 11.017 -4.247 -1.496 1.00 95.88 93 GLU A N 1
ATOM 761 C CA . GLU A 1 93 ? 11.243 -5.371 -0.571 1.00 95.88 93 GLU A CA 1
ATOM 762 C C . GLU A 1 93 ? 10.051 -5.575 0.367 1.00 95.88 93 GLU A C 1
ATOM 764 O O . GLU A 1 93 ? 9.582 -6.703 0.556 1.00 95.88 93 GLU A O 1
ATOM 769 N N . ARG A 1 94 ? 9.493 -4.485 0.903 1.00 94.38 94 ARG A N 1
ATOM 770 C CA . ARG A 1 94 ? 8.283 -4.549 1.726 1.00 94.38 94 ARG A CA 1
ATOM 771 C C . ARG A 1 94 ? 7.102 -5.117 0.937 1.00 94.38 94 ARG A C 1
ATOM 773 O O . ARG A 1 94 ? 6.400 -5.978 1.466 1.00 94.38 94 ARG A O 1
ATOM 780 N N . ALA A 1 95 ? 6.887 -4.685 -0.306 1.00 94.25 95 ALA A N 1
ATOM 781 C CA . ALA A 1 95 ? 5.824 -5.216 -1.161 1.00 94.25 95 ALA A CA 1
ATOM 782 C C . ALA A 1 95 ? 5.983 -6.725 -1.401 1.00 94.25 95 ALA A C 1
ATOM 784 O O . ALA A 1 95 ? 5.011 -7.468 -1.271 1.00 94.25 95 ALA A O 1
ATOM 785 N N . LYS A 1 96 ? 7.211 -7.203 -1.647 1.00 95.00 96 LYS A N 1
ATOM 786 C CA . LYS A 1 96 ? 7.511 -8.642 -1.738 1.00 95.00 96 LYS A CA 1
ATOM 787 C C . LYS A 1 96 ? 7.171 -9.393 -0.451 1.00 95.00 96 LYS A C 1
ATOM 789 O O . LYS A 1 96 ? 6.572 -10.468 -0.516 1.00 95.00 96 LYS A O 1
ATOM 794 N N . ASN A 1 97 ? 7.518 -8.831 0.708 1.00 94.50 97 ASN A N 1
ATOM 795 C CA . ASN A 1 97 ? 7.207 -9.437 2.001 1.00 94.50 97 ASN A CA 1
ATOM 796 C C . ASN A 1 97 ? 5.689 -9.546 2.232 1.00 94.50 97 ASN A C 1
ATOM 798 O O . ASN A 1 97 ? 5.195 -10.613 2.598 1.00 94.50 97 ASN A O 1
ATOM 802 N N . VAL A 1 98 ? 4.938 -8.474 1.950 1.00 93.69 98 VAL A N 1
ATOM 803 C CA . VAL A 1 98 ? 3.466 -8.471 2.019 1.00 93.69 98 VAL A CA 1
ATOM 804 C C . VAL A 1 98 ? 2.895 -9.535 1.079 1.00 93.69 98 VAL A C 1
ATOM 806 O O . VAL A 1 98 ? 2.146 -10.404 1.521 1.00 93.69 98 VAL A O 1
ATOM 809 N N . TRP A 1 99 ? 3.309 -9.533 -0.188 1.00 93.50 99 TRP A N 1
ATOM 810 C CA . TRP A 1 99 ? 2.815 -10.468 -1.200 1.00 93.50 99 TRP A CA 1
ATOM 811 C C . TRP A 1 99 ? 3.001 -11.935 -0.787 1.00 93.50 99 TRP A C 1
ATOM 813 O O . TRP A 1 99 ? 2.092 -12.755 -0.930 1.00 93.50 99 TRP A O 1
ATOM 823 N N . SER A 1 100 ? 4.176 -12.264 -0.240 1.00 93.62 100 SER A N 1
ATOM 824 C CA . SER A 1 100 ? 4.498 -13.603 0.262 1.00 93.62 100 SER A CA 1
ATOM 825 C C . SER A 1 100 ? 3.695 -13.962 1.519 1.00 93.62 100 SER A C 1
ATOM 827 O O . SER A 1 100 ? 3.059 -15.014 1.578 1.00 93.62 100 SER A O 1
ATOM 829 N N . THR A 1 101 ? 3.656 -13.065 2.510 1.00 93.88 101 THR A N 1
ATOM 830 C CA . THR A 1 101 ? 3.009 -13.303 3.816 1.00 93.88 101 THR A CA 1
ATOM 831 C C . THR A 1 101 ? 1.499 -13.519 3.705 1.00 93.88 101 THR A C 1
ATOM 833 O O . THR A 1 101 ? 0.914 -14.322 4.449 1.00 93.88 101 THR A O 1
ATOM 836 N N . PHE A 1 102 ? 0.861 -12.8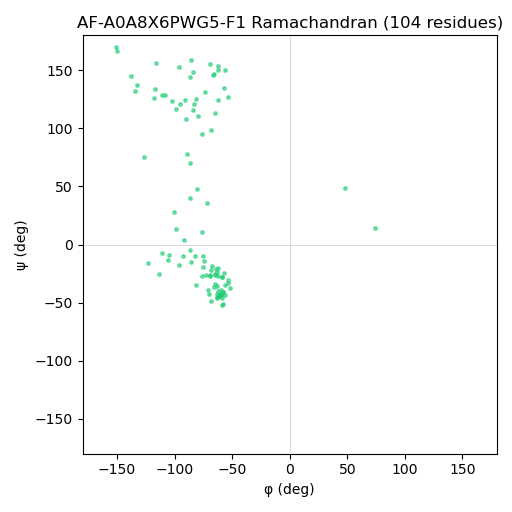04 2.780 1.00 91.38 102 PHE A N 1
ATOM 837 C CA . PHE A 1 102 ? -0.572 -12.911 2.514 1.00 91.38 102 PHE A CA 1
ATOM 838 C C . PHE A 1 102 ? -0.907 -13.923 1.420 1.00 91.38 102 PHE A C 1
ATOM 840 O O . PHE A 1 102 ? -2.080 -14.070 1.100 1.00 91.38 102 PHE A O 1
ATOM 847 N N . LYS A 1 103 ? 0.091 -14.649 0.891 1.00 91.06 103 LYS A N 1
ATOM 848 C CA . LYS A 1 103 ? -0.087 -15.653 -0.166 1.00 91.06 103 LYS A CA 1
ATOM 849 C C . LYS A 1 103 ? -0.934 -15.111 -1.317 1.00 91.06 103 LYS A C 1
ATOM 851 O O . LYS A 1 103 ? -1.859 -15.767 -1.769 1.00 91.06 103 LYS A O 1
ATOM 856 N N . MET A 1 104 ? -0.609 -13.914 -1.805 1.00 85.56 104 MET A N 1
ATOM 857 C CA . MET A 1 104 ? -1.339 -13.253 -2.899 1.00 85.56 104 MET A CA 1
ATOM 858 C C . MET A 1 104 ? -1.082 -13.921 -4.265 1.00 85.56 104 MET A C 1
ATOM 860 O O . MET A 1 104 ? -0.920 -13.250 -5.277 1.00 85.56 104 MET A O 1
ATOM 864 N N . LY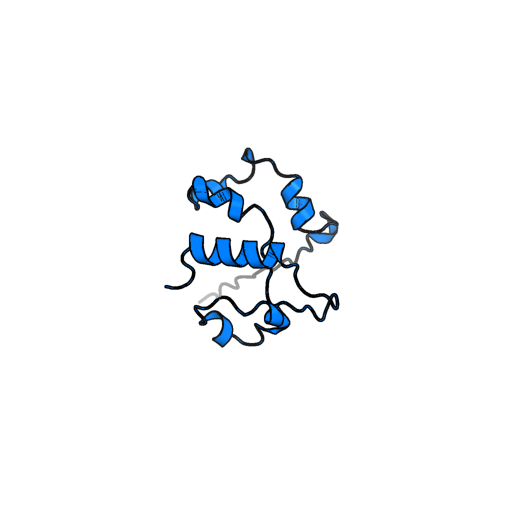S A 1 105 ? -0.944 -15.247 -4.281 1.00 68.62 105 LYS A N 1
ATOM 865 C CA . LYS A 1 105 ? -0.566 -16.055 -5.438 1.00 68.62 105 LYS A CA 1
ATOM 866 C C . LYS A 1 105 ? -1.584 -17.132 -5.785 1.00 68.62 105 LYS A C 1
ATOM 868 O O . LYS A 1 105 ? -1.479 -17.632 -6.890 1.00 68.62 105 LYS A O 1
ATOM 873 N N . GLU A 1 106 ? -2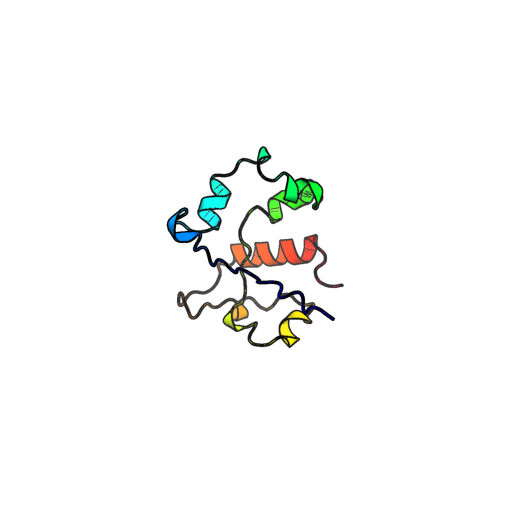.509 -17.469 -4.888 1.00 53.09 106 GLU A N 1
ATOM 874 C CA . GLU A 1 106 ? -3.622 -18.415 -5.080 1.00 53.09 106 GLU A CA 1
ATOM 875 C C . GLU A 1 106 ? -4.434 -18.508 -3.782 1.00 53.09 106 GLU A C 1
ATOM 877 O O . GLU A 1 106 ? -3.799 -18.615 -2.702 1.00 53.09 106 GLU A O 1
#